Protein AF-A0A357ALM8-F1 (afdb_monomer_lite)

Secondary structure (DSSP, 8-state):
-HHHHHHHHHHHHHHHHH---HHHHHHHHHHHHHHHHHHH-HHHHHHHHHHHHHHHHHHHHHHHTTTSHHHHHHHHHHHHHHHHHH-

Sequence (87 aa):
SLFFLCIFLPVSLGLYYLIKNRSYRNWILMLTSLFFYAWGEPVWITILILSTFLNWFLALKISENRGNWKGKTVLMLSVAENLLILV

Radius of gyration: 17.7 Å; chains: 1; bounding box: 26×36×47 Å

pLDDT: mean 76.37, std 7.48, range [51.5, 85.75]

Foldseek 3Di:
DVVCCVVLVVVLVVLLVVDPDPVVNVVSVVVSVLVVVCVVPVVVSVVVVVLVVLLVVLVVVLVVQPPDPVSVVSVVVNVVSVVVSVD

Structure (mmCIF, N/CA/C/O backbone):
data_AF-A0A357ALM8-F1
#
_entry.id   AF-A0A357ALM8-F1
#
loop_
_atom_site.group_PDB
_atom_site.id
_atom_site.type_symbol
_atom_site.label_atom_id
_atom_site.label_alt_id
_atom_site.label_comp_id
_atom_site.label_asym_id
_atom_site.label_entity_id
_atom_site.label_seq_id
_atom_site.pdbx_PDB_ins_code
_atom_site.Cartn_x
_atom_site.Cartn_y
_atom_site.Cartn_z
_atom_site.occupancy
_atom_site.B_iso_or_equiv
_atom_site.auth_seq_id
_atom_site.auth_comp_id
_atom_site.auth_asym_id
_atom_site.auth_atom_id
_atom_site.pdbx_PDB_model_num
ATOM 1 N N . SER A 1 1 ? 4.173 10.415 -14.925 1.00 58.38 1 SER A N 1
ATOM 2 C CA . SER A 1 1 ? 5.149 10.315 -16.036 1.00 58.38 1 SER A CA 1
ATOM 3 C C . SER A 1 1 ? 4.685 9.269 -17.039 1.00 58.38 1 SER A C 1
ATOM 5 O O . SER A 1 1 ? 4.499 8.130 -16.640 1.00 58.38 1 SER A O 1
ATOM 7 N N . LEU A 1 2 ? 4.478 9.602 -18.318 1.00 71.12 2 LEU A N 1
ATOM 8 C CA . LEU A 1 2 ? 4.015 8.630 -19.334 1.00 71.12 2 LEU A CA 1
ATOM 9 C C . LEU A 1 2 ? 4.981 7.444 -19.514 1.00 71.12 2 LEU A C 1
ATOM 11 O O . LEU A 1 2 ? 4.549 6.313 -19.704 1.00 71.12 2 LEU A O 1
ATOM 15 N N . PHE A 1 3 ? 6.282 7.692 -19.345 1.00 76.62 3 PHE A N 1
ATOM 16 C CA . PHE A 1 3 ? 7.330 6.669 -19.398 1.00 76.62 3 PHE A CA 1
ATOM 17 C C . PHE A 1 3 ? 7.135 5.551 -18.362 1.00 76.62 3 PHE A C 1
ATOM 19 O O . PHE A 1 3 ? 7.415 4.388 -18.633 1.00 76.62 3 PHE A O 1
ATOM 26 N N . PHE A 1 4 ? 6.596 5.897 -17.190 1.00 77.31 4 PHE A N 1
ATOM 27 C CA . PHE A 1 4 ? 6.275 4.927 -16.153 1.00 77.31 4 PHE A CA 1
ATOM 28 C C . PHE A 1 4 ? 5.178 3.971 -16.596 1.00 77.31 4 PHE A C 1
ATOM 30 O O . PHE A 1 4 ? 5.381 2.768 -16.550 1.00 77.31 4 PHE A O 1
ATOM 37 N N . LEU A 1 5 ? 4.047 4.500 -17.072 1.00 77.19 5 LEU A N 1
ATOM 38 C CA . LEU A 1 5 ? 2.919 3.689 -17.532 1.00 77.19 5 LEU A CA 1
ATOM 39 C C . LEU A 1 5 ? 3.338 2.759 -18.675 1.00 77.19 5 LEU A C 1
ATOM 41 O O . LEU A 1 5 ? 2.999 1.579 -18.656 1.00 77.19 5 LEU A O 1
ATOM 45 N N . CYS A 1 6 ? 4.135 3.265 -19.619 1.00 82.38 6 CYS A N 1
ATOM 46 C CA . CYS A 1 6 ? 4.617 2.480 -20.752 1.00 82.38 6 CYS A CA 1
ATOM 47 C C . CYS A 1 6 ? 5.558 1.330 -20.363 1.00 82.38 6 CYS A C 1
ATOM 49 O O . CYS A 1 6 ? 5.607 0.353 -21.097 1.00 82.38 6 CYS A O 1
ATOM 51 N N . ILE A 1 7 ? 6.290 1.412 -19.246 1.00 82.00 7 ILE A N 1
ATOM 52 C CA . ILE A 1 7 ? 7.169 0.328 -18.763 1.00 82.00 7 ILE A CA 1
ATOM 53 C C . ILE A 1 7 ? 6.437 -0.568 -17.760 1.00 82.00 7 ILE A C 1
ATOM 55 O O . ILE A 1 7 ? 6.519 -1.792 -17.818 1.00 82.00 7 ILE A O 1
ATOM 59 N N . PHE A 1 8 ? 5.687 0.036 -16.847 1.00 83.50 8 PHE A N 1
ATOM 60 C CA . PHE A 1 8 ? 4.965 -0.645 -15.783 1.00 83.50 8 PHE A CA 1
ATOM 61 C C . PHE A 1 8 ? 3.904 -1.604 -16.327 1.00 83.50 8 PHE A C 1
ATOM 63 O O . PHE A 1 8 ? 3.787 -2.729 -15.848 1.00 83.50 8 PHE A O 1
ATOM 70 N N . LEU A 1 9 ? 3.154 -1.185 -17.346 1.00 83.69 9 LEU A N 1
ATOM 71 C CA . LEU A 1 9 ? 2.058 -1.962 -17.918 1.00 83.69 9 LEU A CA 1
ATOM 72 C C . LEU A 1 9 ? 2.532 -3.259 -18.612 1.00 83.69 9 LEU A C 1
ATOM 74 O O . LEU A 1 9 ? 2.005 -4.321 -18.269 1.00 83.69 9 LEU A O 1
ATOM 78 N N . PRO A 1 10 ? 3.547 -3.253 -19.504 1.00 85.50 10 PRO A N 1
ATOM 79 C CA . PRO A 1 10 ? 4.074 -4.491 -20.077 1.00 85.50 10 PRO A CA 1
ATOM 80 C C . PRO A 1 10 ? 4.797 -5.366 -19.048 1.00 85.50 10 PRO A C 1
ATOM 82 O O . PRO A 1 10 ? 4.677 -6.587 -19.120 1.00 85.50 10 PRO A O 1
ATOM 85 N N . VAL A 1 11 ? 5.490 -4.788 -18.059 1.00 85.31 11 VAL A N 1
ATOM 86 C CA . VAL A 1 11 ? 6.125 -5.565 -16.977 1.00 85.31 11 VAL A CA 1
ATOM 87 C C . VAL A 1 11 ? 5.073 -6.250 -16.099 1.00 85.31 11 VAL A C 1
ATOM 89 O O . VAL A 1 11 ? 5.195 -7.439 -15.811 1.00 85.31 11 VAL A O 1
ATOM 92 N N . SER A 1 12 ? 4.010 -5.534 -15.721 1.00 84.06 12 SER A N 1
ATOM 93 C CA . SER A 1 12 ? 2.883 -6.066 -14.945 1.00 84.06 12 SER A CA 1
ATOM 94 C C . SER A 1 12 ? 2.180 -7.210 -15.677 1.00 84.06 12 SER A C 1
ATOM 96 O O . SER A 1 12 ? 1.979 -8.282 -15.103 1.00 84.06 12 SER A O 1
ATOM 98 N N . LEU A 1 13 ? 1.858 -7.015 -16.959 1.00 83.06 13 LEU A N 1
ATOM 99 C CA . LEU A 1 13 ? 1.233 -8.044 -17.789 1.00 83.06 13 LEU A CA 1
ATOM 100 C C . LEU A 1 13 ? 2.167 -9.239 -18.013 1.00 83.06 13 LEU A C 1
ATOM 102 O O . LEU A 1 13 ? 1.720 -10.380 -17.924 1.00 83.06 13 LEU A O 1
ATOM 106 N N . GLY A 1 14 ? 3.461 -8.999 -18.243 1.00 85.75 14 GLY A N 1
ATOM 107 C CA . GLY A 1 14 ? 4.467 -10.052 -18.373 1.00 85.75 14 GLY A CA 1
ATOM 108 C C . GLY A 1 14 ? 4.544 -10.922 -17.118 1.00 85.75 14 GLY A C 1
ATOM 109 O O . GLY A 1 14 ? 4.391 -12.139 -17.199 1.00 85.75 14 GLY A O 1
ATOM 110 N N . LEU A 1 15 ? 4.679 -10.304 -15.941 1.00 82.19 15 LEU A N 1
ATOM 111 C CA . LEU A 1 15 ? 4.671 -11.009 -14.656 1.00 82.19 15 LEU A CA 1
ATOM 112 C C . LEU A 1 15 ? 3.358 -11.773 -14.417 1.00 82.19 15 LEU A C 1
ATOM 114 O O . LEU A 1 15 ? 3.385 -12.897 -13.918 1.00 82.19 15 LEU A O 1
ATOM 118 N N . TYR A 1 16 ? 2.215 -11.199 -14.805 1.00 79.00 16 TYR A N 1
ATOM 119 C CA . TYR A 1 16 ? 0.912 -11.853 -14.686 1.00 79.00 16 TYR A CA 1
ATOM 120 C C . TYR A 1 16 ? 0.805 -13.117 -15.555 1.00 79.00 16 TYR A C 1
ATOM 122 O O . TYR A 1 16 ? 0.297 -14.136 -15.086 1.00 79.00 16 TYR A O 1
ATOM 130 N N . TYR A 1 17 ? 1.288 -13.074 -16.800 1.00 80.75 17 TYR A N 1
ATOM 131 C CA . TYR A 1 17 ? 1.214 -14.207 -17.729 1.00 80.75 17 TYR A CA 1
ATOM 132 C C . TYR A 1 17 ? 2.280 -15.282 -17.483 1.00 80.75 17 TYR A C 1
ATOM 134 O O . TYR A 1 17 ? 2.006 -16.458 -17.725 1.00 80.75 17 TYR A O 1
ATOM 142 N N . LEU A 1 18 ? 3.463 -14.926 -16.965 1.00 81.06 18 LEU A N 1
ATOM 143 C CA . LEU A 1 18 ? 4.505 -15.907 -16.630 1.00 81.06 18 LEU A CA 1
ATOM 144 C C . LEU A 1 18 ? 4.110 -16.821 -15.459 1.00 81.06 18 LEU A C 1
ATOM 146 O O . LEU A 1 18 ? 4.663 -17.911 -15.301 1.00 81.06 18 LEU A O 1
ATOM 150 N N . ILE A 1 19 ? 3.161 -16.400 -14.621 1.00 76.75 19 ILE A N 1
ATOM 151 C CA . ILE A 1 19 ? 2.891 -17.056 -13.343 1.00 76.75 19 ILE A CA 1
ATOM 152 C C . ILE A 1 19 ? 1.600 -17.852 -13.415 1.00 76.75 19 ILE A C 1
ATOM 154 O O . ILE A 1 19 ? 0.486 -17.352 -13.275 1.00 76.75 19 ILE A O 1
ATOM 158 N N . LYS A 1 20 ? 1.780 -19.162 -13.584 1.00 69.56 20 LYS A N 1
ATOM 159 C CA . LYS A 1 20 ? 0.692 -20.142 -13.679 1.00 69.56 20 LYS A CA 1
ATOM 160 C C . LYS A 1 20 ? 0.021 -20.434 -12.329 1.00 69.56 20 LYS A C 1
ATOM 162 O O . LYS A 1 20 ? -1.100 -20.936 -12.291 1.00 69.56 20 LYS A O 1
ATOM 167 N N . ASN A 1 21 ? 0.696 -20.131 -11.216 1.00 79.06 21 ASN A N 1
ATOM 168 C CA . ASN A 1 21 ? 0.221 -20.432 -9.867 1.00 79.06 21 ASN A CA 1
ATOM 169 C C . ASN A 1 21 ? -0.600 -19.266 -9.282 1.00 79.06 21 ASN A C 1
ATOM 171 O O . ASN A 1 21 ? -0.113 -18.139 -9.166 1.00 79.06 21 ASN A O 1
ATOM 175 N N . ARG A 1 22 ? -1.848 -19.543 -8.879 1.00 74.31 22 ARG A N 1
ATOM 176 C CA . ARG A 1 22 ? -2.805 -18.515 -8.439 1.00 74.31 22 ARG A CA 1
ATOM 177 C C . ARG A 1 22 ? -2.351 -17.735 -7.202 1.00 74.31 22 ARG A C 1
ATOM 179 O O . ARG A 1 22 ? -2.609 -16.535 -7.144 1.00 74.31 22 ARG A O 1
ATOM 186 N N . SER A 1 23 ? -1.658 -18.370 -6.254 1.00 79.88 23 SER A N 1
ATOM 187 C CA . SER A 1 23 ? -1.199 -17.680 -5.035 1.00 79.88 23 SER A CA 1
ATOM 188 C C . SER A 1 23 ? -0.136 -16.625 -5.333 1.00 79.88 23 SER A C 1
ATOM 190 O O . SER A 1 23 ? -0.228 -15.501 -4.847 1.00 79.88 23 SER 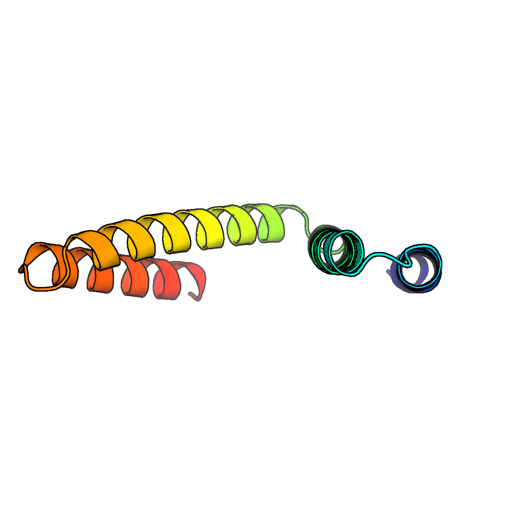A O 1
ATOM 192 N N . TYR A 1 24 ? 0.837 -16.951 -6.186 1.00 80.69 24 TYR A N 1
ATOM 193 C CA . TYR A 1 24 ? 1.889 -16.009 -6.579 1.00 80.69 24 TYR A CA 1
ATOM 194 C C . TYR A 1 24 ? 1.341 -14.866 -7.436 1.00 80.69 24 TYR A C 1
ATOM 196 O O . TYR A 1 24 ? 1.798 -13.731 -7.318 1.00 80.69 24 TYR A O 1
ATOM 204 N N . ARG A 1 25 ? 0.307 -15.137 -8.243 1.00 79.69 25 ARG A N 1
ATOM 205 C CA . ARG A 1 25 ? -0.359 -14.115 -9.057 1.00 79.69 25 ARG A CA 1
ATOM 206 C C . ARG A 1 25 ? -1.014 -13.027 -8.205 1.00 79.69 25 ARG A C 1
ATOM 208 O O . ARG A 1 25 ? -0.870 -11.853 -8.523 1.00 79.69 25 ARG A O 1
ATOM 215 N N . ASN A 1 26 ? -1.692 -13.402 -7.116 1.00 82.88 26 ASN A N 1
ATOM 216 C CA . ASN A 1 26 ? -2.281 -12.427 -6.191 1.00 82.88 26 ASN A CA 1
ATOM 217 C C . ASN A 1 26 ? -1.216 -11.587 -5.488 1.00 82.88 26 ASN A C 1
ATOM 219 O O . ASN A 1 26 ? -1.367 -10.373 -5.398 1.00 82.88 26 ASN A O 1
ATOM 223 N N . TRP A 1 27 ? -0.129 -12.218 -5.040 1.00 83.94 27 TRP A N 1
ATOM 224 C CA . TRP A 1 27 ? 0.985 -11.502 -4.422 1.00 83.94 27 TRP A CA 1
ATOM 225 C C . TRP A 1 27 ? 1.603 -10.469 -5.357 1.00 83.94 27 TRP A C 1
ATOM 227 O O . TRP A 1 27 ? 1.866 -9.344 -4.944 1.00 83.94 27 TRP A O 1
ATOM 237 N N . ILE A 1 28 ? 1.783 -10.823 -6.626 1.00 84.88 28 ILE A N 1
ATOM 238 C CA . ILE A 1 28 ? 2.347 -9.914 -7.623 1.00 84.88 28 ILE A CA 1
ATOM 239 C C . ILE A 1 28 ? 1.386 -8.804 -7.989 1.00 84.88 28 ILE A C 1
ATOM 241 O O . ILE A 1 28 ? 1.816 -7.662 -8.043 1.00 84.88 28 ILE A O 1
ATOM 245 N N . LEU A 1 29 ? 0.094 -9.089 -8.149 1.00 82.38 29 LEU A N 1
ATOM 246 C CA . LEU A 1 29 ? -0.907 -8.036 -8.330 1.00 82.38 29 LEU A CA 1
ATOM 247 C C . LEU A 1 29 ? -0.872 -7.032 -7.169 1.00 82.38 29 LEU A C 1
ATOM 249 O O . LEU A 1 29 ? -0.867 -5.826 -7.411 1.00 82.38 29 LEU A O 1
ATOM 253 N N . MET A 1 30 ? -0.764 -7.520 -5.928 1.00 83.44 30 MET A N 1
ATOM 254 C CA . MET A 1 30 ? -0.592 -6.669 -4.748 1.00 83.44 30 MET A CA 1
ATOM 255 C C . MET A 1 30 ? 0.688 -5.833 -4.835 1.00 83.44 30 MET A C 1
ATOM 257 O O . MET A 1 30 ? 0.620 -4.608 -4.752 1.00 83.44 30 MET A O 1
ATOM 261 N N . LEU A 1 31 ? 1.846 -6.463 -5.053 1.00 85.31 31 LEU A N 1
ATOM 262 C CA . LEU A 1 31 ? 3.133 -5.765 -5.096 1.00 85.31 31 LEU A CA 1
ATOM 263 C C . LEU A 1 31 ? 3.175 -4.723 -6.217 1.00 85.31 31 LEU A C 1
ATOM 265 O O . LEU A 1 31 ? 3.608 -3.595 -6.012 1.00 85.31 31 LEU A O 1
ATOM 269 N N . THR A 1 32 ? 2.692 -5.094 -7.399 1.00 84.50 32 THR A N 1
ATOM 270 C CA . THR A 1 32 ? 2.611 -4.232 -8.575 1.00 84.50 32 THR A CA 1
ATOM 271 C C . THR A 1 32 ? 1.683 -3.046 -8.317 1.00 84.50 32 THR A C 1
ATOM 273 O O . THR A 1 32 ? 2.051 -1.925 -8.654 1.00 84.50 32 THR A O 1
ATOM 276 N N . SER A 1 33 ? 0.540 -3.243 -7.649 1.00 82.38 33 SER A N 1
ATOM 277 C CA . SER A 1 33 ? -0.330 -2.131 -7.236 1.00 82.38 33 SER A CA 1
ATOM 278 C C . SER A 1 33 ? 0.337 -1.195 -6.218 1.00 82.38 33 SER A C 1
ATOM 280 O O . SER A 1 33 ? 0.203 0.021 -6.338 1.00 82.38 33 SER A O 1
ATOM 282 N N . LEU A 1 34 ? 1.132 -1.731 -5.284 1.00 81.25 34 LEU A N 1
ATOM 283 C CA . LEU A 1 34 ? 1.949 -0.926 -4.373 1.00 81.25 34 LEU A CA 1
ATOM 284 C C . LEU A 1 34 ? 2.983 -0.108 -5.162 1.00 81.25 34 LEU A C 1
ATOM 286 O O . LEU A 1 34 ? 3.027 1.110 -5.051 1.00 81.25 34 LEU A O 1
ATOM 290 N N . PHE A 1 35 ? 3.774 -0.741 -6.028 1.00 81.88 35 PHE A N 1
ATOM 291 C CA . PHE A 1 35 ? 4.753 -0.028 -6.856 1.00 81.88 35 PHE A CA 1
ATOM 292 C C . PHE A 1 35 ? 4.112 1.055 -7.733 1.00 81.88 35 PHE A C 1
ATOM 294 O O . PHE A 1 35 ? 4.697 2.124 -7.899 1.00 81.88 35 PHE A O 1
ATOM 301 N N . PHE A 1 36 ? 2.900 0.815 -8.241 1.00 81.94 36 PHE A N 1
ATOM 302 C CA . PHE A 1 36 ? 2.112 1.822 -8.950 1.00 81.94 36 PHE A CA 1
ATOM 303 C C . PHE A 1 36 ? 1.826 3.055 -8.102 1.00 81.94 36 PHE A C 1
ATOM 305 O O . PHE A 1 36 ? 2.041 4.180 -8.552 1.00 81.94 36 PHE A O 1
ATOM 312 N N . TYR A 1 37 ? 1.386 2.837 -6.866 1.00 76.44 37 TYR A N 1
ATOM 313 C CA . TYR A 1 37 ? 1.071 3.906 -5.926 1.00 76.44 37 TYR A CA 1
ATOM 314 C C . TYR A 1 37 ? 2.329 4.664 -5.466 1.00 76.44 37 TYR A C 1
ATOM 316 O O . TYR A 1 37 ? 2.287 5.875 -5.270 1.00 76.44 37 TYR A O 1
ATOM 324 N N . ALA A 1 38 ? 3.465 3.968 -5.345 1.00 78.25 38 ALA A N 1
ATOM 325 C CA . ALA A 1 38 ? 4.734 4.533 -4.883 1.00 78.25 38 ALA A CA 1
ATOM 326 C C . ALA A 1 38 ? 5.392 5.448 -5.919 1.00 78.25 38 ALA A C 1
ATOM 328 O O . ALA A 1 38 ? 6.131 6.361 -5.560 1.00 78.25 38 ALA A O 1
ATOM 329 N N . TRP A 1 39 ? 5.158 5.178 -7.205 1.00 73.88 39 TRP A N 1
ATOM 330 C CA . TRP A 1 39 ? 5.852 5.853 -8.297 1.00 73.88 39 TRP A CA 1
ATOM 331 C C . TRP A 1 39 ? 5.453 7.324 -8.463 1.00 73.88 39 TRP A C 1
ATOM 333 O O . TRP A 1 39 ? 6.252 8.133 -8.933 1.00 73.88 39 TRP A O 1
ATOM 343 N N . GLY A 1 40 ? 4.212 7.672 -8.117 1.00 67.81 40 GLY A N 1
ATOM 344 C CA . GLY A 1 40 ? 3.729 9.052 -8.168 1.00 67.81 40 GLY A CA 1
ATOM 345 C C . GLY A 1 40 ? 4.308 9.883 -7.031 1.00 67.81 40 GLY A C 1
ATOM 346 O O . GLY A 1 40 ? 4.968 10.884 -7.285 1.00 67.81 40 GLY A O 1
ATOM 347 N N . GLU A 1 41 ? 4.099 9.429 -5.793 1.00 68.50 41 GLU A N 1
ATOM 348 C CA . GLU A 1 41 ? 4.607 10.082 -4.590 1.00 68.50 41 GLU A CA 1
ATOM 349 C C . GLU A 1 41 ? 4.883 9.048 -3.472 1.00 68.50 41 GLU A C 1
ATOM 351 O O . GLU A 1 41 ? 3.952 8.550 -2.828 1.00 68.50 41 GLU A O 1
ATOM 356 N N . PRO A 1 42 ? 6.158 8.718 -3.189 1.00 68.88 42 PRO A N 1
ATOM 357 C CA . PRO A 1 42 ? 6.532 7.632 -2.273 1.00 68.88 42 PRO A CA 1
ATOM 358 C C . PRO A 1 42 ? 6.181 7.906 -0.799 1.00 68.88 42 PRO A C 1
ATOM 360 O O . PRO A 1 42 ? 6.138 6.989 0.025 1.00 68.88 42 PRO A O 1
ATOM 363 N N . VAL A 1 43 ? 5.899 9.161 -0.447 1.00 76.25 43 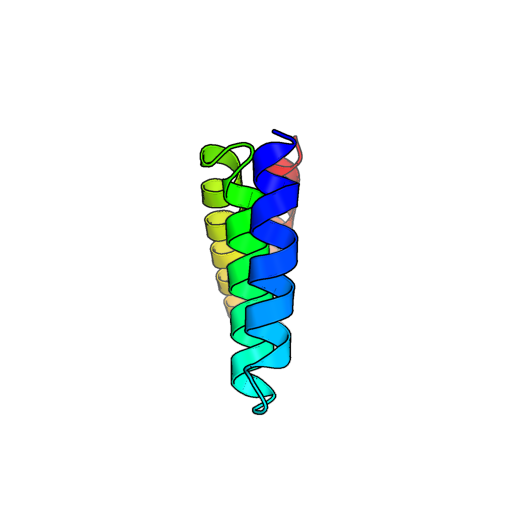VAL A N 1
ATOM 364 C CA . VAL A 1 43 ? 5.478 9.540 0.908 1.00 76.25 43 VAL A CA 1
ATOM 365 C C . VAL A 1 43 ? 4.072 9.010 1.203 1.00 76.25 43 VAL A C 1
ATOM 367 O O . VAL A 1 43 ? 3.857 8.375 2.236 1.00 76.25 43 VAL A O 1
ATOM 370 N N . TRP A 1 44 ? 3.130 9.171 0.269 1.00 76.69 44 TRP A N 1
ATOM 371 C CA . TRP A 1 44 ? 1.734 8.774 0.471 1.00 76.69 44 TRP A CA 1
ATOM 372 C C . TRP A 1 44 ? 1.552 7.271 0.566 1.00 76.69 44 TRP A C 1
ATOM 374 O O . TRP A 1 44 ? 0.764 6.806 1.385 1.00 76.69 44 TRP A O 1
ATOM 384 N N . ILE A 1 45 ? 2.304 6.488 -0.212 1.00 82.44 45 ILE A N 1
ATOM 385 C CA . ILE A 1 45 ? 2.212 5.033 -0.093 1.00 82.44 45 ILE A CA 1
ATOM 386 C C . ILE A 1 45 ? 2.706 4.536 1.264 1.00 82.44 45 ILE A C 1
ATOM 388 O O . ILE A 1 45 ? 2.133 3.601 1.817 1.00 82.44 45 ILE A O 1
ATOM 392 N N . THR A 1 46 ? 3.734 5.176 1.824 1.00 80.56 46 THR A N 1
ATOM 393 C CA . THR A 1 46 ? 4.251 4.812 3.144 1.00 80.56 46 THR A CA 1
ATOM 394 C C . THR A 1 46 ? 3.166 5.031 4.196 1.00 80.56 46 THR A C 1
ATOM 396 O O . THR A 1 46 ? 2.902 4.131 4.991 1.00 80.56 46 THR A O 1
ATOM 399 N N . ILE A 1 47 ? 2.460 6.166 4.131 1.00 81.62 47 ILE A N 1
ATOM 400 C CA . ILE A 1 47 ? 1.301 6.458 4.987 1.00 81.62 47 ILE A CA 1
ATOM 401 C C . ILE A 1 47 ? 0.177 5.437 4.753 1.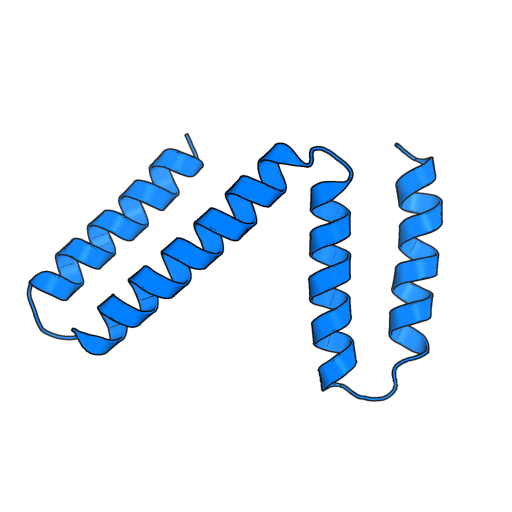00 81.62 47 ILE A C 1
ATOM 403 O O . ILE A 1 47 ? -0.392 4.930 5.713 1.00 81.62 47 ILE A O 1
ATOM 407 N N . LEU A 1 48 ? -0.112 5.078 3.499 1.00 83.12 48 LEU A N 1
ATOM 408 C CA . LEU A 1 48 ? -1.182 4.143 3.136 1.00 83.12 48 LEU A CA 1
ATOM 409 C C . LEU A 1 48 ? -0.913 2.727 3.669 1.00 83.12 48 LEU A C 1
ATOM 411 O O . LEU A 1 48 ? -1.802 2.104 4.253 1.00 83.12 48 LEU A O 1
ATOM 415 N N . ILE A 1 49 ? 0.320 2.231 3.530 1.00 84.38 49 ILE A N 1
ATOM 416 C CA . ILE A 1 49 ? 0.746 0.933 4.074 1.00 84.38 49 ILE A CA 1
ATOM 417 C C . ILE A 1 49 ? 0.643 0.947 5.600 1.00 84.38 49 ILE A C 1
ATOM 419 O O . ILE A 1 49 ? 0.077 0.023 6.183 1.00 84.38 49 ILE A O 1
ATOM 423 N N . LEU A 1 50 ? 1.158 1.997 6.243 1.00 84.06 50 LEU A N 1
ATOM 424 C CA . LEU A 1 50 ? 1.191 2.111 7.699 1.00 84.06 50 LEU A CA 1
ATOM 425 C C . LEU A 1 50 ? -0.231 2.235 8.273 1.00 84.06 50 LEU A C 1
ATOM 427 O O . LEU A 1 50 ? -0.576 1.520 9.209 1.00 84.06 50 LEU A O 1
ATOM 431 N N . SER A 1 51 ? -1.092 3.030 7.635 1.00 81.88 51 SER A N 1
ATOM 432 C CA . SER A 1 51 ? -2.523 3.144 7.943 1.00 81.88 51 SER A CA 1
ATOM 433 C C . SER A 1 51 ? -3.259 1.816 7.792 1.00 81.88 51 SER A C 1
ATOM 435 O O . SER A 1 51 ? -3.987 1.397 8.689 1.00 81.88 51 SER A O 1
ATOM 437 N N . THR A 1 52 ? -3.041 1.105 6.682 1.00 83.38 52 THR A N 1
ATOM 438 C CA . THR A 1 52 ? -3.681 -0.196 6.440 1.00 83.38 52 THR A CA 1
ATOM 439 C C . THR A 1 52 ? -3.232 -1.226 7.474 1.00 83.38 52 THR A C 1
ATOM 441 O O . THR A 1 52 ? -4.048 -2.012 7.955 1.00 83.38 52 THR A O 1
ATOM 444 N N . PHE A 1 53 ? -1.953 -1.205 7.858 1.00 85.50 53 PHE A N 1
ATOM 445 C CA . PHE A 1 53 ? -1.401 -2.091 8.878 1.00 85.50 53 PHE A CA 1
ATOM 446 C C . PHE A 1 53 ? -1.968 -1.797 10.273 1.00 85.50 53 PHE A C 1
ATOM 448 O O . PHE A 1 53 ? -2.401 -2.722 10.964 1.00 85.50 53 PHE A O 1
ATOM 455 N N . LEU A 1 54 ? -2.025 -0.521 10.670 1.00 81.00 54 LEU A N 1
ATOM 456 C CA . LEU A 1 54 ? -2.643 -0.097 11.928 1.00 81.00 54 LEU A CA 1
ATOM 457 C C . LEU A 1 54 ? -4.126 -0.467 11.965 1.00 81.00 54 LEU A C 1
ATOM 459 O O . LEU A 1 54 ? -4.578 -1.073 12.934 1.00 81.00 54 LEU A O 1
ATOM 463 N N . ASN A 1 55 ? -4.863 -0.209 10.885 1.00 82.06 55 ASN A N 1
ATOM 464 C CA . ASN A 1 55 ? -6.274 -0.566 10.778 1.00 82.06 55 ASN A CA 1
ATOM 465 C C . ASN A 1 55 ? -6.482 -2.086 10.870 1.00 82.06 55 ASN A C 1
ATOM 467 O O . ASN A 1 55 ? -7.356 -2.548 11.598 1.00 82.06 55 ASN A O 1
ATOM 471 N N . TRP A 1 56 ? -5.638 -2.886 10.212 1.00 79.81 56 TRP A N 1
ATOM 472 C CA . TRP A 1 56 ? -5.680 -4.345 10.338 1.00 79.81 56 TRP A CA 1
ATOM 473 C C . TRP A 1 56 ? -5.422 -4.809 11.779 1.00 79.81 56 TRP A C 1
ATOM 475 O O . TRP A 1 56 ? -6.150 -5.661 12.293 1.00 79.81 56 TRP A O 1
ATOM 485 N N . PHE A 1 57 ? -4.443 -4.214 12.465 1.00 81.00 57 PHE A N 1
ATOM 486 C CA . PHE A 1 57 ? -4.139 -4.526 13.862 1.00 81.00 57 PHE A CA 1
ATOM 487 C C . PHE A 1 57 ? -5.280 -4.134 14.815 1.00 81.00 57 PHE A C 1
ATOM 489 O O . PHE A 1 57 ? -5.657 -4.911 15.699 1.00 81.00 57 PHE A O 1
ATOM 496 N N . LEU A 1 58 ? -5.869 -2.950 14.624 1.00 77.94 58 LEU A N 1
ATOM 497 C CA . LEU A 1 58 ? -7.025 -2.486 15.389 1.00 77.94 58 LEU A CA 1
ATOM 498 C C . LEU A 1 58 ? -8.244 -3.383 15.132 1.00 77.94 58 LEU A C 1
ATOM 500 O O . LEU A 1 58 ? -8.889 -3.818 16.087 1.00 77.94 58 LEU A O 1
ATOM 504 N N . ALA A 1 59 ? -8.515 -3.739 13.873 1.00 73.06 59 ALA A N 1
ATOM 505 C CA . ALA A 1 59 ? -9.585 -4.656 13.482 1.00 73.06 59 ALA A CA 1
ATOM 506 C C . ALA A 1 59 ? -9.421 -6.046 14.113 1.00 73.06 59 ALA 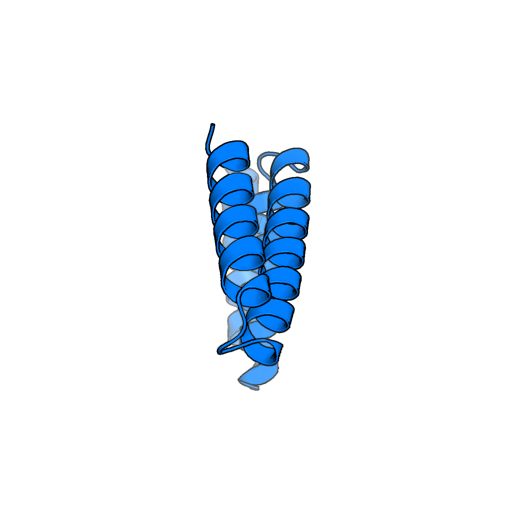A C 1
ATOM 508 O O . ALA A 1 59 ? -10.399 -6.618 14.605 1.00 73.06 59 ALA A O 1
ATOM 509 N N . LEU A 1 60 ? -8.192 -6.569 14.176 1.00 77.50 60 LEU A N 1
ATOM 510 C CA . LEU A 1 60 ? -7.898 -7.836 14.843 1.00 77.50 60 LEU A CA 1
ATOM 511 C C . LEU A 1 60 ? -8.206 -7.753 16.347 1.00 77.50 60 LEU A C 1
ATOM 513 O O . LEU A 1 60 ? -8.948 -8.591 16.865 1.00 77.50 60 LEU A O 1
ATOM 517 N N . LYS A 1 61 ? -7.763 -6.687 17.028 1.00 73.12 61 LYS A N 1
ATOM 518 C CA . LYS A 1 61 ? -8.085 -6.446 18.449 1.00 73.12 61 LYS A CA 1
ATOM 519 C C . LYS A 1 61 ? -9.578 -6.242 18.723 1.00 73.12 61 LYS A C 1
ATOM 521 O O . LYS A 1 61 ? -10.054 -6.607 19.802 1.00 73.12 61 LYS A O 1
ATOM 526 N N . ILE A 1 62 ? -10.319 -5.655 17.781 1.00 71.31 62 ILE A N 1
ATOM 527 C CA . ILE A 1 62 ? -11.785 -5.542 17.847 1.00 71.31 62 ILE A CA 1
ATOM 528 C C . ILE A 1 62 ? -12.419 -6.928 17.750 1.00 71.31 62 ILE A C 1
ATOM 530 O O . ILE A 1 62 ? -13.353 -7.224 18.497 1.00 71.31 62 ILE A O 1
ATOM 534 N N . SER A 1 63 ? -11.917 -7.772 16.845 1.00 70.12 63 SER A N 1
ATOM 535 C CA . SER A 1 63 ? -12.446 -9.119 16.631 1.00 70.12 63 SER A CA 1
ATOM 536 C C . SER A 1 63 ? -12.273 -10.015 17.862 1.00 70.12 63 SER A C 1
ATOM 538 O O . SER A 1 63 ? -13.211 -10.728 18.212 1.00 70.12 63 SER A O 1
ATOM 540 N N . GLU A 1 64 ? -11.147 -9.898 18.576 1.00 71.12 64 GLU A N 1
ATOM 541 C CA . GLU A 1 64 ? -10.899 -10.613 19.837 1.00 71.12 64 GLU A CA 1
ATOM 542 C C . GLU A 1 64 ? -11.767 -10.111 21.001 1.00 71.12 64 GLU A C 1
ATOM 544 O O . GLU A 1 64 ? -12.136 -10.890 21.873 1.00 71.12 64 GLU A O 1
ATOM 549 N N . ASN A 1 65 ? -12.137 -8.824 21.022 1.00 66.44 65 ASN A N 1
ATOM 550 C CA . ASN A 1 65 ? -12.930 -8.217 22.103 1.00 66.44 65 ASN A CA 1
ATOM 551 C C . ASN A 1 65 ? -14.411 -8.011 21.745 1.00 66.44 65 ASN A C 1
ATOM 553 O O . ASN A 1 65 ? -15.084 -7.137 22.312 1.00 66.44 65 ASN A O 1
ATOM 557 N N . ARG A 1 66 ? -14.939 -8.806 20.807 1.00 58.47 66 ARG A N 1
ATOM 558 C CA . ARG A 1 66 ? -16.344 -8.754 20.384 1.00 58.47 66 ARG A CA 1
ATOM 559 C C . ARG A 1 66 ? -17.271 -8.994 21.584 1.00 58.47 66 ARG A C 1
ATOM 561 O O . ARG A 1 66 ? -17.338 -10.093 22.116 1.00 58.47 66 ARG A O 1
ATOM 568 N N . GLY A 1 67 ? -17.992 -7.950 22.001 1.00 63.06 67 GLY A N 1
ATOM 569 C CA . GLY A 1 67 ? -18.955 -7.998 23.113 1.00 63.06 67 GLY A CA 1
ATOM 570 C C . GLY A 1 67 ? -18.566 -7.189 24.354 1.00 63.06 67 GLY A C 1
ATOM 571 O O . GLY A 1 67 ? -19.414 -6.974 25.213 1.00 63.06 67 GLY A O 1
ATOM 572 N N . ASN A 1 68 ? -17.336 -6.669 24.432 1.00 64.81 68 ASN A N 1
ATOM 573 C CA . ASN A 1 68 ? -16.884 -5.820 25.539 1.00 64.81 68 ASN A CA 1
ATOM 574 C C . ASN A 1 68 ? -16.842 -4.331 25.148 1.00 64.81 68 ASN A C 1
ATOM 576 O O . ASN A 1 68 ? -16.609 -3.988 23.988 1.00 64.81 68 ASN A O 1
ATOM 580 N N . TRP A 1 69 ? -17.002 -3.421 26.118 1.00 61.47 69 TRP A N 1
ATOM 581 C CA . TRP A 1 69 ? -16.983 -1.961 25.880 1.00 61.47 69 TRP A CA 1
ATOM 582 C C . TRP A 1 69 ? -15.669 -1.484 25.226 1.00 61.47 69 TRP A C 1
ATOM 584 O O . TRP A 1 69 ? -15.669 -0.573 24.401 1.00 61.47 69 TRP A O 1
ATOM 594 N N . LYS A 1 70 ? -14.568 -2.201 25.492 1.00 63.00 70 LYS A N 1
ATOM 595 C CA . LYS A 1 70 ? -13.249 -2.009 24.864 1.00 63.00 70 LYS A CA 1
ATOM 596 C C . LYS A 1 70 ? -13.247 -2.243 23.345 1.00 63.00 70 LYS A C 1
ATOM 598 O O . LYS A 1 70 ? -12.480 -1.606 22.640 1.00 63.00 70 LYS A O 1
ATOM 603 N N . GLY A 1 71 ? -14.111 -3.108 22.809 1.00 61.75 71 GLY A N 1
ATOM 604 C CA . GLY A 1 71 ? -14.233 -3.300 21.357 1.00 61.75 71 GLY A CA 1
ATOM 605 C C . GLY A 1 71 ? -14.866 -2.092 20.656 1.00 61.75 71 GLY A C 1
ATOM 606 O O . GLY A 1 71 ? -14.472 -1.743 19.545 1.00 61.75 71 GLY A O 1
ATOM 607 N N . LYS A 1 72 ? -15.801 -1.398 21.326 1.00 63.97 72 LYS A N 1
ATOM 608 C CA . LYS A 1 72 ? -16.421 -0.170 20.799 1.00 63.97 72 LYS A CA 1
ATOM 609 C C . LYS A 1 72 ? -15.450 1.011 20.775 1.00 63.97 72 LYS A C 1
ATOM 611 O O . LYS A 1 72 ? -15.488 1.787 19.825 1.00 63.97 72 LYS A O 1
ATOM 616 N N . THR A 1 73 ? -14.568 1.138 21.768 1.00 69.56 73 THR A N 1
ATOM 617 C CA . THR A 1 73 ? -13.567 2.218 21.787 1.00 69.56 73 THR A CA 1
ATOM 618 C C . THR A 1 73 ? -12.504 2.029 20.707 1.00 69.56 73 THR A C 1
ATOM 620 O O . THR A 1 73 ? -12.134 3.000 20.058 1.00 69.56 73 THR A O 1
ATOM 623 N N . VAL A 1 74 ? -12.067 0.793 20.439 1.00 70.56 74 VAL A N 1
ATOM 624 C CA . VAL A 1 74 ? -11.112 0.505 19.352 1.00 70.56 74 VAL A CA 1
ATOM 625 C C . VAL A 1 74 ? -11.748 0.734 17.972 1.00 70.56 74 VAL A C 1
ATOM 627 O O . VAL A 1 74 ? -11.078 1.234 17.070 1.00 70.56 74 VAL A O 1
ATOM 630 N N . LEU A 1 75 ? -13.052 0.464 17.815 1.00 69.56 75 LEU A N 1
ATOM 631 C CA . LEU A 1 75 ? -13.804 0.842 16.611 1.00 69.56 75 LEU A CA 1
ATOM 632 C C . LEU A 1 75 ? -13.843 2.361 16.417 1.00 69.56 75 LEU A C 1
ATOM 634 O O . LEU A 1 75 ? -13.514 2.836 15.335 1.00 69.56 75 LEU A O 1
ATOM 638 N N . MET A 1 76 ? -14.195 3.124 17.459 1.00 74.94 76 MET A N 1
ATOM 639 C CA . MET A 1 76 ? -14.191 4.592 17.396 1.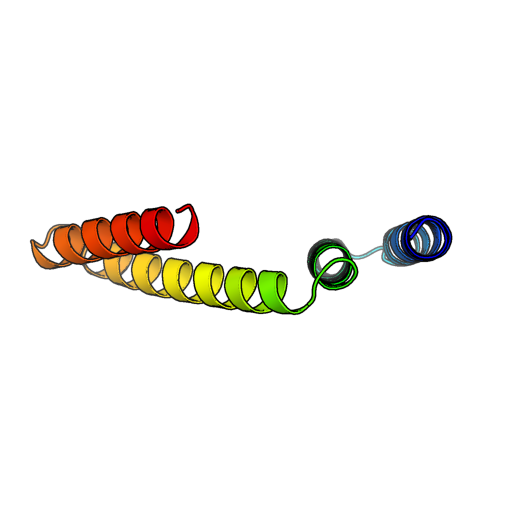00 74.94 76 MET A CA 1
ATOM 640 C C . MET A 1 76 ? -12.800 5.149 17.071 1.00 74.94 76 MET A C 1
ATOM 642 O O . MET A 1 76 ? -12.700 6.067 16.264 1.00 74.94 76 MET A O 1
ATOM 646 N N . LEU A 1 77 ? -11.737 4.567 17.636 1.00 76.44 77 LEU A N 1
ATOM 647 C CA . LEU A 1 77 ? -10.356 4.959 17.348 1.00 76.44 77 LEU A CA 1
ATOM 648 C C . LEU A 1 77 ? -9.974 4.678 15.886 1.00 76.44 77 LEU A C 1
ATOM 650 O O . LEU A 1 77 ? -9.373 5.530 15.244 1.00 76.44 77 LEU A O 1
ATOM 654 N N . SER A 1 78 ? -10.379 3.522 15.346 1.00 68.94 78 SER A N 1
ATOM 655 C CA . SER A 1 78 ? -10.112 3.152 13.947 1.00 68.94 78 SER A CA 1
ATOM 656 C C . SER A 1 78 ? -10.827 4.082 12.970 1.00 68.94 78 SER A C 1
ATOM 658 O O . SER A 1 78 ? -10.247 4.488 11.968 1.00 68.94 78 SER A O 1
ATOM 660 N N . VAL A 1 79 ? -12.081 4.449 13.264 1.00 76.56 79 VAL A N 1
ATOM 661 C CA . VAL A 1 79 ? -12.841 5.409 12.449 1.00 76.56 79 VAL A CA 1
ATOM 662 C C . VAL A 1 79 ? -12.233 6.808 12.544 1.00 76.56 79 VAL A C 1
ATOM 664 O O . VAL A 1 79 ? -12.123 7.480 11.523 1.00 76.56 79 VAL A O 1
ATOM 667 N N . ALA A 1 80 ? -11.805 7.234 13.736 1.00 79.81 80 ALA A N 1
ATOM 668 C CA . ALA A 1 80 ? -11.157 8.526 13.937 1.00 79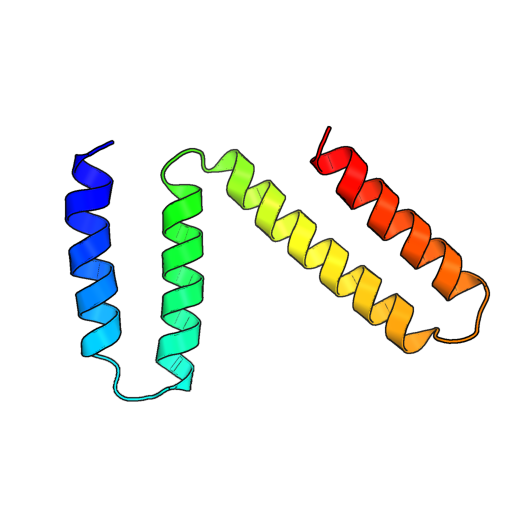.81 80 ALA A CA 1
ATOM 669 C C . ALA A 1 80 ? -9.813 8.622 13.198 1.00 79.81 80 ALA A C 1
ATOM 671 O O . ALA A 1 80 ? -9.587 9.619 12.523 1.00 79.81 80 ALA A O 1
ATOM 672 N N . GLU A 1 81 ? -8.962 7.589 13.252 1.00 77.69 81 GLU A N 1
ATOM 673 C CA . GLU A 1 81 ? -7.731 7.533 12.446 1.00 77.69 81 GLU A CA 1
ATOM 674 C C . GLU A 1 81 ? -8.034 7.595 10.948 1.00 77.69 81 GLU A C 1
ATOM 676 O O . GLU A 1 81 ? -7.388 8.346 10.224 1.00 77.69 81 GLU A O 1
ATOM 681 N N . ASN A 1 82 ? -9.028 6.834 10.475 1.00 74.25 82 ASN A N 1
ATOM 682 C CA . ASN A 1 82 ? -9.387 6.845 9.058 1.00 74.25 82 ASN A CA 1
ATOM 683 C C . ASN A 1 82 ? -9.862 8.233 8.606 1.00 74.25 82 ASN A C 1
ATOM 685 O O . ASN A 1 82 ? -9.478 8.684 7.533 1.00 74.25 82 ASN A O 1
ATOM 689 N N . LEU A 1 83 ? -10.645 8.929 9.440 1.00 74.06 83 LEU A N 1
ATOM 690 C CA . LEU A 1 83 ? -11.078 10.302 9.172 1.00 74.06 83 LEU A CA 1
ATOM 691 C C . LEU A 1 83 ? -9.913 11.300 9.197 1.00 74.06 83 LEU A C 1
ATOM 693 O O . LEU A 1 83 ? -9.889 12.205 8.375 1.00 74.06 83 LEU A O 1
ATOM 697 N N . LEU A 1 84 ? -8.962 11.136 10.120 1.00 74.94 84 LEU A N 1
ATOM 698 C CA . LEU A 1 84 ? -7.803 12.023 10.268 1.00 74.94 84 LEU A CA 1
ATOM 699 C C . LEU A 1 84 ? -6.787 11.870 9.128 1.00 74.94 84 LEU A C 1
ATOM 701 O O . LEU A 1 84 ? -6.011 12.776 8.879 1.00 74.94 84 LEU A O 1
ATOM 705 N N . ILE A 1 85 ? -6.773 10.709 8.471 1.00 71.44 85 ILE A N 1
ATOM 706 C CA . ILE A 1 85 ? -5.970 10.450 7.268 1.00 71.44 85 ILE A CA 1
ATOM 707 C C . ILE A 1 85 ? -6.673 10.969 6.008 1.00 71.44 85 ILE A C 1
ATOM 709 O O . ILE A 1 85 ? -6.017 11.251 5.008 1.00 71.44 85 ILE A O 1
ATOM 713 N N . LEU A 1 86 ? -8.005 11.051 6.042 1.00 65.94 86 LEU A N 1
ATOM 714 C CA . LEU A 1 86 ? -8.821 11.535 4.932 1.00 65.94 86 LEU A CA 1
ATOM 715 C C . LEU A 1 86 ? -8.903 13.074 4.876 1.00 65.94 86 LEU A C 1
ATOM 717 O O . LEU A 1 86 ? -9.163 13.613 3.801 1.00 65.94 86 LEU A O 1
ATOM 721 N N . VAL A 1 87 ? -8.721 13.753 6.016 1.00 51.50 87 VAL A N 1
ATOM 722 C CA . VAL A 1 87 ? -8.655 15.222 6.168 1.00 51.50 87 VAL A CA 1
ATOM 723 C C . VAL A 1 87 ? -7.214 15.701 6.062 1.00 51.50 87 VAL A C 1
ATOM 725 O O . VAL A 1 87 ? -6.997 16.692 5.331 1.00 51.50 87 VAL A O 1
#